Protein AF-A0A6I7PKC4-F1 (afdb_monomer_lite)

Secondary structure (DSSP, 8-state):
---EEEEEE-HHHHHHHHS-SSSHHHHT--S-SS--HHHHHHHTEEEEEEP---PPTT-TT--S----S--PPP-

Structure (mmCIF, N/CA/C/O backbone):
data_AF-A0A6I7PKC4-F1
#
_entry.id   AF-A0A6I7PKC4-F1
#
loop_
_atom_site.group_PDB
_atom_site.id
_atom_site.type_symbol
_atom_site.label_atom_id
_atom_site.label_alt_id
_atom_site.label_comp_id
_atom_site.label_asym_id
_atom_site.label_entity_id
_atom_site.label_seq_id
_atom_site.pdbx_PDB_ins_code
_atom_site.Cartn_x
_atom_site.Cartn_y
_atom_site.Cartn_z
_atom_site.occupancy
_atom_site.B_iso_or_equiv
_atom_site.auth_seq_id
_atom_site.auth_comp_id
_atom_site.auth_asym_id
_atom_site.auth_atom_id
_atom_site.pdbx_PDB_model_num
ATOM 1 N N . MET A 1 1 ? -20.939 6.588 7.099 1.00 75.81 1 MET A N 1
ATOM 2 C CA . MET A 1 1 ? -20.147 6.075 5.965 1.00 75.81 1 MET A CA 1
ATOM 3 C C . MET A 1 1 ? -20.445 4.595 5.807 1.00 75.81 1 MET A C 1
ATOM 5 O O . MET A 1 1 ? -20.502 3.920 6.828 1.00 75.81 1 MET A O 1
ATOM 9 N N . VAL A 1 2 ? -20.674 4.105 4.588 1.00 93.12 2 VAL A N 1
ATOM 10 C CA . VAL A 1 2 ? -20.824 2.662 4.326 1.00 93.12 2 VAL A CA 1
ATOM 11 C C . VAL A 1 2 ? -19.438 2.084 4.059 1.00 93.12 2 VAL A C 1
ATOM 13 O O . VAL A 1 2 ? -18.676 2.681 3.303 1.00 93.12 2 VAL A O 1
ATOM 16 N N . ALA A 1 3 ? -19.104 0.960 4.694 1.00 96.50 3 ALA A N 1
ATOM 17 C CA . ALA A 1 3 ? -17.847 0.274 4.424 1.00 96.50 3 ALA A CA 1
ATOM 18 C C . ALA A 1 3 ? -17.880 -0.329 3.014 1.00 96.50 3 ALA A C 1
ATOM 20 O O . ALA A 1 3 ? -18.829 -1.040 2.679 1.00 96.50 3 ALA A O 1
ATOM 21 N N . PHE A 1 4 ? -16.858 -0.062 2.203 1.00 97.00 4 PHE A N 1
ATOM 22 C CA . PHE A 1 4 ? -16.728 -0.650 0.871 1.00 97.00 4 PHE A CA 1
ATOM 23 C C . PHE A 1 4 ? -15.458 -1.487 0.745 1.00 97.00 4 PHE A C 1
ATOM 25 O O . PHE A 1 4 ? -14.479 -1.276 1.465 1.00 97.00 4 PHE A O 1
ATOM 32 N N . PHE A 1 5 ? -15.500 -2.435 -0.188 1.00 97.94 5 PHE A N 1
ATOM 33 C CA . PHE A 1 5 ? -14.362 -3.259 -0.564 1.00 97.94 5 PHE A CA 1
ATOM 34 C C . PHE A 1 5 ? -13.861 -2.834 -1.945 1.00 97.94 5 PHE A C 1
ATOM 36 O O . PHE A 1 5 ? -14.646 -2.772 -2.891 1.00 97.94 5 PHE A O 1
ATOM 43 N N . ASP A 1 6 ? -12.573 -2.527 -2.055 1.00 97.50 6 ASP A N 1
ATOM 44 C CA . ASP A 1 6 ? -11.933 -2.133 -3.309 1.00 97.50 6 ASP A CA 1
ATOM 45 C C . ASP A 1 6 ? -11.347 -3.343 -4.053 1.00 97.50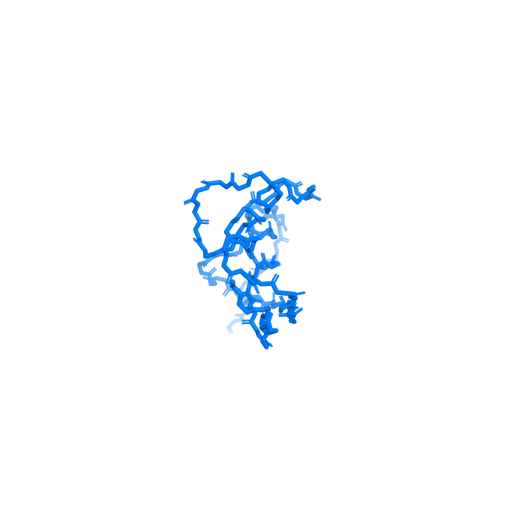 6 ASP A C 1
ATOM 47 O O . ASP A 1 6 ? -10.593 -4.139 -3.493 1.00 97.50 6 ASP A O 1
ATOM 51 N N . GLY A 1 7 ? -11.679 -3.480 -5.334 1.00 98.06 7 GLY A N 1
ATOM 52 C CA . GLY A 1 7 ? -11.215 -4.593 -6.161 1.00 98.06 7 GLY A CA 1
ATOM 53 C C . GLY A 1 7 ? -9.787 -4.435 -6.686 1.00 98.06 7 GLY A C 1
ATOM 54 O O . GLY A 1 7 ? -9.185 -5.441 -7.057 1.00 98.06 7 GLY A O 1
ATOM 55 N N . HIS A 1 8 ? -9.247 -3.211 -6.754 1.00 97.81 8 HIS A N 1
ATOM 56 C CA . HIS A 1 8 ? -7.915 -2.973 -7.309 1.00 97.81 8 HIS A CA 1
ATOM 57 C C . HIS A 1 8 ? -7.361 -1.590 -6.944 1.00 97.81 8 HIS A C 1
ATOM 59 O O . HIS A 1 8 ? -7.906 -0.565 -7.351 1.00 97.81 8 HIS A O 1
ATOM 65 N N . ASN A 1 9 ? -6.194 -1.568 -6.301 1.00 96.00 9 ASN A N 1
ATOM 66 C CA . ASN A 1 9 ? -5.385 -0.361 -6.158 1.00 96.00 9 ASN A CA 1
ATOM 67 C C . ASN A 1 9 ? -3.883 -0.647 -6.259 1.00 96.00 9 ASN A C 1
ATOM 69 O O . ASN A 1 9 ? -3.405 -1.748 -5.980 1.00 96.00 9 ASN A O 1
ATOM 73 N N . ASP A 1 10 ? -3.142 0.413 -6.575 1.00 95.62 10 ASP A N 1
ATOM 74 C CA . ASP A 1 10 ? -1.689 0.417 -6.742 1.00 95.62 10 ASP A CA 1
ATOM 75 C C . ASP A 1 10 ? -0.942 0.950 -5.503 1.00 95.62 10 ASP A C 1
ATOM 77 O O . ASP A 1 10 ? 0.152 1.511 -5.624 1.00 95.62 10 ASP A O 1
ATOM 81 N N . LEU A 1 11 ? -1.503 0.819 -4.289 1.00 95.56 11 LEU A N 1
ATOM 82 C CA . LEU A 1 11 ? -0.842 1.325 -3.075 1.00 95.56 11 LEU A CA 1
ATOM 83 C C . LEU A 1 11 ? 0.559 0.721 -2.907 1.00 95.56 11 LEU A C 1
ATOM 85 O O . LEU A 1 11 ? 1.509 1.450 -2.626 1.00 95.56 11 LEU A O 1
ATOM 89 N N . LEU A 1 12 ? 0.711 -0.587 -3.134 1.00 94.69 12 LEU A N 1
ATOM 90 C CA . LEU A 1 12 ? 2.009 -1.259 -3.019 1.00 94.69 12 LEU A CA 1
ATOM 91 C C . LEU A 1 12 ? 3.028 -0.728 -4.028 1.00 94.69 12 LEU A C 1
ATOM 93 O O . LEU A 1 12 ? 4.200 -0.592 -3.688 1.00 94.69 12 LEU A O 1
ATOM 97 N N . LEU A 1 13 ? 2.592 -0.356 -5.234 1.00 92.94 13 LEU A N 1
ATOM 98 C CA . LEU A 1 13 ? 3.465 0.274 -6.221 1.00 92.94 13 LEU A CA 1
ATOM 99 C C . LEU A 1 13 ? 3.928 1.661 -5.752 1.00 92.94 13 LEU A C 1
ATOM 101 O O . LEU A 1 13 ? 5.094 2.005 -5.945 1.00 92.94 13 LEU A O 1
ATOM 105 N N . LYS A 1 14 ? 3.050 2.458 -5.121 1.00 92.31 14 LYS A N 1
ATOM 106 C CA . LYS A 1 14 ? 3.442 3.741 -4.505 1.00 92.31 14 LYS A CA 1
ATOM 107 C C . LYS A 1 14 ? 4.490 3.513 -3.415 1.00 92.31 14 LYS A C 1
ATOM 109 O O . LYS A 1 14 ? 5.531 4.169 -3.451 1.00 92.31 14 LYS A O 1
ATOM 114 N N . LEU A 1 15 ? 4.228 2.590 -2.488 1.00 93.25 15 LEU A N 1
ATOM 115 C CA . LEU A 1 15 ? 5.132 2.315 -1.371 1.00 93.25 15 LEU A CA 1
ATOM 116 C C . LEU A 1 15 ? 6.487 1.816 -1.873 1.00 93.25 15 LEU A C 1
ATOM 118 O O . LEU A 1 15 ? 7.509 2.412 -1.574 1.00 93.25 15 LEU A O 1
ATOM 122 N N . TRP A 1 16 ? 6.510 0.830 -2.763 1.00 92.00 16 TRP A N 1
ATOM 123 C CA . TRP A 1 16 ? 7.755 0.325 -3.342 1.00 92.00 16 TRP A CA 1
ATOM 124 C C . TRP A 1 16 ? 8.591 1.398 -4.071 1.00 92.00 16 TRP A C 1
ATOM 126 O O . TRP A 1 16 ? 9.814 1.292 -4.141 1.00 92.00 16 TRP A O 1
ATOM 136 N N . ARG A 1 17 ? 7.960 2.454 -4.605 1.00 88.25 17 ARG A N 1
ATOM 137 C CA . ARG A 1 17 ? 8.655 3.560 -5.290 1.00 88.25 17 ARG A CA 1
ATOM 138 C C . ARG A 1 17 ? 9.237 4.615 -4.355 1.00 88.25 17 ARG A C 1
ATOM 140 O O . ARG A 1 17 ? 10.199 5.277 -4.745 1.00 88.25 17 ARG A O 1
ATOM 147 N N . GLN A 1 18 ? 8.583 4.875 -3.228 1.00 89.62 18 GLN A N 1
ATOM 148 C CA . GLN A 1 18 ? 8.780 6.108 -2.456 1.00 89.62 18 GLN A CA 1
ATOM 149 C C . GLN A 1 18 ? 8.991 5.864 -0.963 1.00 89.62 18 GLN A C 1
ATOM 151 O O . GLN A 1 18 ? 9.588 6.710 -0.303 1.00 89.62 18 GLN A O 1
ATOM 156 N N . ASP A 1 19 ? 8.482 4.754 -0.439 1.00 90.38 19 ASP A N 1
ATOM 157 C CA . ASP A 1 19 ? 8.497 4.436 0.982 1.00 90.38 19 ASP A CA 1
ATOM 158 C C . ASP A 1 19 ? 9.868 3.881 1.400 1.00 90.38 19 ASP A C 1
ATOM 160 O O . ASP A 1 19 ? 10.499 3.159 0.620 1.00 90.38 19 ASP A O 1
ATOM 164 N N . PRO A 1 20 ? 10.336 4.174 2.626 1.00 88.88 20 PRO A N 1
ATOM 165 C CA . PRO A 1 20 ? 11.563 3.597 3.177 1.00 88.88 20 PRO A CA 1
ATOM 166 C C . PRO A 1 20 ? 11.529 2.068 3.355 1.00 88.88 20 PRO A C 1
ATOM 168 O O . PRO A 1 20 ? 12.566 1.468 3.635 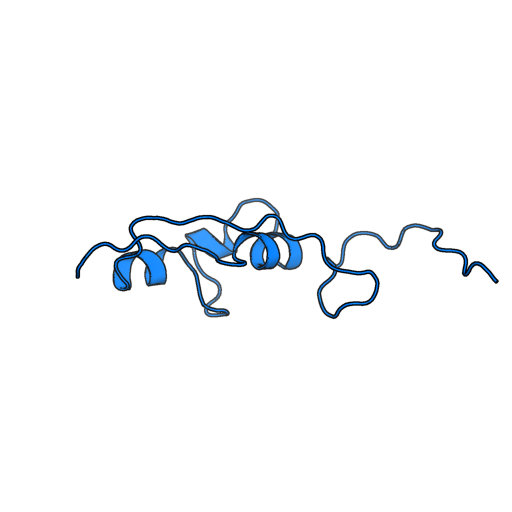1.00 88.88 20 PRO A O 1
ATOM 171 N N . GLY A 1 21 ? 10.362 1.437 3.200 1.00 89.56 21 GLY A N 1
ATOM 172 C CA . GLY A 1 21 ? 10.134 0.008 3.413 1.00 89.56 21 GLY A CA 1
ATOM 173 C C . GLY A 1 21 ? 9.474 -0.313 4.756 1.00 89.56 21 GLY A C 1
ATOM 174 O O . GLY A 1 21 ? 9.340 -1.487 5.093 1.00 89.56 21 GLY A O 1
ATOM 175 N N . ASP A 1 22 ? 9.064 0.704 5.516 1.00 93.12 22 ASP A N 1
ATOM 176 C CA . ASP A 1 22 ? 8.404 0.584 6.821 1.00 93.12 22 ASP A CA 1
ATOM 177 C C . ASP A 1 22 ? 6.890 0.861 6.764 1.00 93.12 22 ASP A C 1
ATOM 179 O O . ASP A 1 22 ? 6.176 0.638 7.743 1.00 93.12 22 ASP A O 1
ATOM 183 N N . GLY A 1 23 ? 6.379 1.303 5.611 1.00 93.31 23 GLY A N 1
ATOM 184 C CA . GLY A 1 23 ? 4.972 1.626 5.396 1.00 93.31 23 GLY A CA 1
ATOM 185 C C . GLY A 1 23 ? 4.548 2.976 5.978 1.00 93.31 23 GLY A C 1
ATOM 186 O O . GLY A 1 23 ? 3.347 3.275 5.989 1.00 93.31 23 GLY A O 1
ATOM 187 N N . SER A 1 24 ? 5.490 3.796 6.449 1.00 94.69 24 SER A N 1
ATOM 188 C CA . SER A 1 24 ? 5.224 5.120 7.025 1.00 94.69 24 SER A CA 1
ATOM 189 C C . SER A 1 24 ? 4.424 6.019 6.079 1.00 94.69 24 SER A C 1
ATOM 191 O O . SER A 1 24 ? 3.487 6.685 6.523 1.00 94.69 24 SER A O 1
ATOM 193 N N . LEU A 1 25 ? 4.666 5.967 4.761 1.00 94.50 25 LEU A N 1
ATOM 194 C CA . LEU A 1 25 ? 3.917 6.777 3.793 1.00 94.50 25 LEU A CA 1
ATOM 195 C C . LEU A 1 25 ? 2.428 6.425 3.729 1.00 94.50 25 LEU A C 1
ATOM 197 O O . LEU A 1 25 ? 1.618 7.277 3.364 1.00 94.50 25 LEU A O 1
ATOM 201 N N . PHE A 1 26 ? 2.048 5.187 4.054 1.00 95.94 26 PHE A N 1
ATOM 202 C CA . PHE A 1 26 ? 0.640 4.820 4.182 1.00 95.94 26 PHE A CA 1
ATOM 203 C C . PHE A 1 26 ? 0.095 5.172 5.567 1.00 95.94 26 PHE A C 1
ATOM 205 O O . PHE A 1 26 ? -1.006 5.712 5.661 1.00 95.94 26 PHE A O 1
ATOM 212 N N . LEU A 1 27 ? 0.842 4.857 6.630 1.00 96.44 27 LEU A N 1
ATOM 213 C CA . LEU A 1 27 ? 0.383 5.008 8.014 1.00 96.44 27 LEU A CA 1
ATOM 214 C C . LEU A 1 27 ? 0.214 6.475 8.423 1.00 96.44 27 LEU A C 1
ATOM 216 O O . LEU A 1 27 ? -0.797 6.828 9.031 1.00 96.44 27 LEU A O 1
ATOM 220 N N . GLU A 1 28 ? 1.187 7.311 8.076 1.00 95.12 28 GLU A N 1
ATOM 221 C CA . GLU A 1 28 ? 1.227 8.735 8.422 1.00 95.12 28 GLU A CA 1
ATOM 222 C C . GLU A 1 28 ? 0.634 9.597 7.303 1.00 95.12 28 GLU A C 1
ATOM 224 O O . GLU A 1 28 ? -0.023 10.606 7.566 1.00 95.12 28 GLU A O 1
ATOM 229 N N . GLY A 1 29 ? 0.797 9.150 6.055 1.00 91.25 29 GLY A N 1
ATOM 230 C CA . GLY A 1 29 ? 0.424 9.910 4.870 1.00 91.25 29 GLY A CA 1
ATOM 231 C C . GLY A 1 29 ? 1.471 10.966 4.511 1.00 91.25 29 GLY A C 1
ATOM 232 O O . GLY A 1 29 ? 2.065 11.619 5.360 1.00 91.25 29 GLY A O 1
ATOM 233 N N . ASP A 1 30 ? 1.672 11.180 3.215 1.00 89.88 30 ASP A N 1
ATOM 234 C CA . ASP A 1 30 ? 2.586 12.194 2.664 1.00 89.88 30 ASP A CA 1
ATOM 235 C C . ASP A 1 30 ? 1.843 13.353 1.979 1.00 89.88 30 ASP A C 1
ATOM 237 O O . ASP A 1 30 ? 2.436 14.174 1.275 1.00 89.88 30 ASP A O 1
ATOM 241 N N . GLY A 1 31 ? 0.514 13.381 2.125 1.00 89.19 31 GLY A N 1
ATOM 242 C CA . GLY A 1 31 ? -0.376 14.318 1.445 1.00 89.19 31 GLY A CA 1
ATOM 243 C C . GLY A 1 31 ? -0.536 14.068 -0.061 1.00 89.19 31 GLY A C 1
ATOM 244 O O . GLY A 1 31 ? -1.296 14.793 -0.708 1.00 89.19 31 GLY A O 1
ATOM 245 N N . LYS A 1 32 ? 0.115 13.048 -0.638 1.00 88.44 32 LYS A N 1
ATOM 246 C CA . LYS A 1 32 ? 0.141 12.781 -2.085 1.00 88.44 32 LYS A CA 1
ATOM 247 C C . LYS A 1 32 ? -0.562 11.472 -2.446 1.00 88.44 32 LYS A C 1
ATOM 249 O O . LYS A 1 32 ? -0.712 10.554 -1.645 1.00 88.44 32 LYS A O 1
ATOM 254 N N . GLY A 1 33 ? -0.944 11.345 -3.715 1.00 88.56 33 GLY A N 1
ATOM 255 C CA . GLY A 1 33 ? -1.628 10.156 -4.228 1.00 88.56 33 GLY A CA 1
ATOM 256 C C . GLY A 1 33 ? -3.067 10.034 -3.720 1.00 88.56 33 GLY A C 1
ATOM 257 O O . GLY A 1 33 ? -3.655 11.010 -3.253 1.00 88.56 33 GLY A O 1
ATOM 258 N N . HIS A 1 34 ? -3.646 8.841 -3.862 1.00 91.56 34 HIS A N 1
ATOM 259 C CA . HIS A 1 34 ? -5.068 8.600 -3.584 1.00 91.56 34 HIS A CA 1
ATOM 260 C C . HIS A 1 34 ? -5.328 7.936 -2.230 1.00 91.56 34 HIS A C 1
ATOM 262 O O . HIS A 1 34 ? -6.414 8.094 -1.682 1.00 91.56 34 HIS A O 1
ATOM 268 N N . MET A 1 35 ? -4.344 7.214 -1.688 1.00 94.31 35 MET A N 1
ATOM 269 C CA . MET A 1 35 ? -4.539 6.339 -0.538 1.00 94.31 35 MET A CA 1
ATOM 270 C C . MET A 1 35 ? -3.471 6.580 0.535 1.00 94.31 35 MET A C 1
ATOM 272 O O . MET A 1 35 ? -2.274 6.491 0.266 1.00 94.31 35 MET A O 1
ATOM 276 N N . ASP A 1 36 ? -3.950 6.871 1.741 1.00 96.00 36 ASP A N 1
ATOM 277 C CA . ASP A 1 36 ? -3.244 6.852 3.022 1.00 96.00 36 ASP A CA 1
ATOM 278 C C . ASP A 1 36 ? -4.250 6.408 4.106 1.00 96.00 36 ASP A C 1
ATOM 280 O O . ASP A 1 36 ? -5.463 6.351 3.853 1.00 96.00 36 ASP A O 1
ATOM 284 N N . LEU A 1 37 ? -3.776 6.040 5.296 1.00 96.25 37 LEU A N 1
ATOM 285 C CA . LEU A 1 37 ? -4.607 5.461 6.354 1.00 96.25 37 LEU A CA 1
ATOM 286 C C . LEU A 1 37 ? -5.728 6.410 6.799 1.00 96.25 37 LEU A C 1
ATOM 288 O O . LEU A 1 37 ? -6.860 5.977 7.041 1.00 96.25 37 LEU A O 1
ATOM 292 N N . THR A 1 38 ? -5.428 7.705 6.887 1.00 96.38 38 THR A N 1
ATOM 293 C CA . THR A 1 38 ? -6.396 8.730 7.290 1.00 96.38 38 THR A CA 1
ATOM 294 C C . THR A 1 38 ? -7.517 8.849 6.261 1.00 96.38 38 THR A C 1
ATOM 296 O O . THR A 1 38 ? -8.690 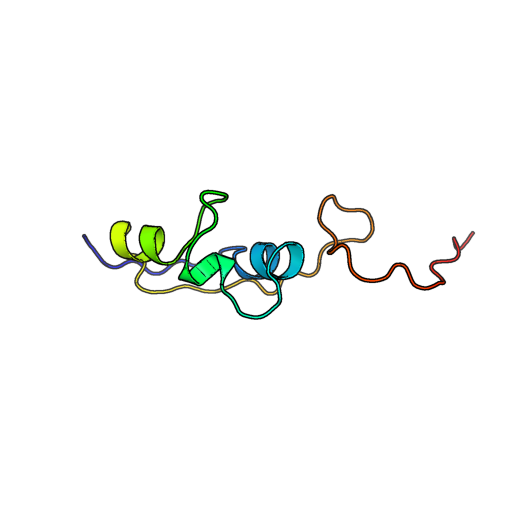8.774 6.634 1.00 96.38 38 THR A O 1
ATOM 299 N N . ARG A 1 39 ? -7.189 8.938 4.967 1.00 95.88 39 ARG A N 1
ATOM 300 C CA . ARG A 1 39 ? -8.171 8.975 3.873 1.00 95.88 39 ARG A CA 1
ATOM 301 C C . ARG A 1 39 ? -8.983 7.690 3.783 1.00 95.88 39 ARG A C 1
ATOM 303 O O . ARG A 1 39 ? -10.189 7.766 3.580 1.00 95.88 39 ARG A O 1
ATOM 310 N N . CYS A 1 40 ? -8.368 6.524 3.993 1.00 96.19 40 CYS A N 1
ATOM 311 C CA . CYS A 1 40 ? -9.083 5.243 4.018 1.00 96.19 40 CYS A CA 1
ATOM 312 C C . CYS A 1 40 ? -10.177 5.240 5.091 1.00 96.19 40 CYS A C 1
ATOM 314 O O . CYS A 1 40 ? -11.334 4.918 4.812 1.00 96.19 40 CYS A O 1
ATOM 316 N N . ARG A 1 41 ? -9.830 5.670 6.310 1.00 95.38 41 ARG A N 1
ATOM 317 C CA . ARG A 1 41 ? -10.777 5.771 7.429 1.00 95.38 41 ARG A CA 1
ATOM 318 C C . ARG A 1 41 ? -11.868 6.800 7.161 1.00 95.38 41 ARG A C 1
ATOM 320 O O . ARG A 1 41 ? -13.042 6.507 7.367 1.00 95.38 41 ARG A O 1
ATOM 327 N N . GLN A 1 42 ? -11.489 7.980 6.675 1.00 95.62 42 GLN A N 1
ATOM 328 C CA . GLN A 1 42 ? -12.434 9.045 6.344 1.00 95.62 42 GLN A CA 1
ATOM 329 C C . GLN A 1 42 ? -13.361 8.671 5.192 1.00 95.62 42 GLN A C 1
ATOM 331 O O . GLN A 1 42 ? -14.482 9.156 5.190 1.00 95.62 42 GLN A O 1
ATOM 336 N N . GLY A 1 43 ? -12.907 7.834 4.252 1.00 94.88 43 GLY A N 1
ATOM 337 C CA . GLY A 1 43 ? -13.632 7.386 3.062 1.00 94.88 43 GLY A CA 1
ATOM 338 C C . GLY A 1 43 ? -14.491 6.133 3.262 1.00 94.88 43 GLY A C 1
ATOM 339 O O . GLY A 1 43 ? -15.341 5.854 2.426 1.00 94.88 43 GLY A O 1
ATOM 340 N N . GLY A 1 44 ? -14.330 5.400 4.368 1.00 96.94 44 GLY A N 1
ATOM 341 C CA . GLY A 1 44 ? -15.048 4.138 4.591 1.00 96.94 44 GLY A CA 1
ATOM 342 C C . GLY A 1 44 ? -14.449 2.948 3.846 1.00 96.94 44 GLY A C 1
ATOM 343 O O . GLY A 1 44 ? -15.157 1.985 3.562 1.00 96.94 44 GLY A O 1
ATOM 344 N N . PHE A 1 45 ? -13.156 3.000 3.531 1.00 97.19 45 PHE A N 1
ATOM 345 C CA . PHE A 1 45 ? -12.434 1.857 2.987 1.00 97.19 45 PHE A CA 1
ATOM 346 C C . PHE A 1 45 ? -12.402 0.738 4.036 1.00 97.19 45 PHE A C 1
ATOM 348 O O . PHE A 1 45 ? -11.711 0.840 5.051 1.00 97.19 45 PHE A O 1
ATOM 355 N N . GLY A 1 46 ? -13.191 -0.312 3.811 1.00 96.50 46 GLY A N 1
ATOM 356 C CA . GLY A 1 46 ? -13.261 -1.488 4.681 1.00 96.50 46 GLY A CA 1
ATOM 357 C C . GLY A 1 46 ? -12.170 -2.516 4.382 1.00 96.50 46 GLY A C 1
ATOM 358 O O . GLY A 1 46 ? -11.892 -3.372 5.217 1.00 96.50 46 GLY A O 1
ATOM 359 N N . GLY A 1 47 ? -11.549 -2.426 3.205 1.00 96.56 47 GLY A N 1
ATOM 360 C CA . GLY A 1 47 ? -10.492 -3.315 2.734 1.00 96.56 47 GLY A CA 1
ATOM 361 C C . GLY A 1 47 ? -10.445 -3.364 1.209 1.00 96.56 47 GLY A C 1
ATOM 362 O O . GLY A 1 47 ? -11.276 -2.759 0.534 1.00 96.56 47 GLY A O 1
ATOM 363 N N . GLY A 1 48 ? -9.482 -4.096 0.658 1.00 97.00 48 GLY A N 1
ATOM 364 C CA . GLY A 1 48 ? -9.395 -4.285 -0.783 1.00 97.00 48 GLY A CA 1
ATOM 365 C C . GLY A 1 48 ? -8.271 -5.214 -1.213 1.00 97.00 48 GLY A C 1
ATOM 366 O O . GLY A 1 48 ? -7.484 -5.685 -0.389 1.00 97.00 48 GLY A O 1
ATOM 367 N N . MET A 1 49 ? -8.203 -5.473 -2.515 1.00 98.19 49 MET A N 1
ATOM 368 C CA . MET A 1 49 ? -7.096 -6.197 -3.137 1.00 98.19 49 MET A CA 1
ATOM 369 C C . MET A 1 49 ? -5.988 -5.220 -3.534 1.00 98.19 49 MET A C 1
ATOM 371 O O . MET A 1 49 ? -6.229 -4.223 -4.214 1.00 98.19 49 MET A O 1
ATOM 375 N N . PHE A 1 50 ? -4.760 -5.531 -3.126 1.00 97.12 50 PHE A N 1
ATOM 376 C CA . PHE A 1 50 ? -3.583 -4.706 -3.382 1.00 97.12 50 PHE A CA 1
ATOM 377 C C . PHE A 1 50 ? -2.750 -5.317 -4.508 1.00 97.12 50 PHE A C 1
ATOM 379 O O . PHE A 1 50 ? -2.313 -6.464 -4.406 1.00 97.12 50 PHE A O 1
ATOM 386 N N . ALA A 1 51 ? -2.536 -4.569 -5.590 1.00 97.19 51 ALA A N 1
ATOM 387 C CA . ALA A 1 51 ? -1.847 -5.088 -6.762 1.00 97.19 51 ALA A CA 1
ATOM 388 C C . ALA A 1 51 ? -0.332 -5.228 -6.524 1.00 97.19 51 ALA A C 1
ATOM 390 O O . ALA A 1 51 ? 0.372 -4.246 -6.282 1.00 97.19 51 ALA A O 1
ATOM 391 N N . CYS A 1 52 ? 0.191 -6.448 -6.673 1.00 95.50 52 CYS A N 1
ATOM 392 C CA . CYS A 1 52 ? 1.624 -6.697 -6.845 1.00 95.50 52 CYS A CA 1
ATOM 393 C C . CYS A 1 52 ? 1.995 -6.499 -8.319 1.00 95.50 52 CYS A C 1
ATOM 395 O O . CYS A 1 52 ? 2.064 -7.454 -9.092 1.00 95.50 52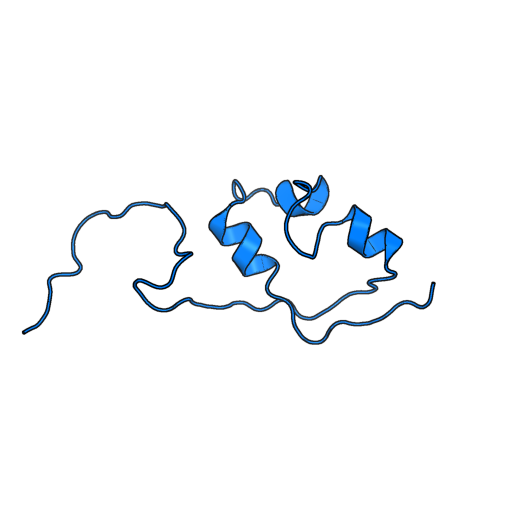 CYS A O 1
ATOM 397 N N . PHE A 1 53 ? 2.179 -5.244 -8.721 1.00 93.00 53 PHE A N 1
ATOM 398 C CA . PHE A 1 53 ? 2.485 -4.883 -10.101 1.00 93.00 53 PHE A CA 1
ATOM 399 C C . PHE A 1 53 ? 3.996 -4.811 -10.358 1.00 93.00 53 PHE A C 1
ATOM 401 O O . PHE A 1 53 ? 4.728 -4.146 -9.626 1.00 93.00 53 PHE A O 1
ATOM 408 N N . VAL A 1 54 ? 4.449 -5.451 -11.440 1.00 91.06 54 VAL A N 1
ATOM 409 C CA . VAL A 1 54 ? 5.836 -5.375 -11.917 1.00 91.06 54 VAL A CA 1
ATOM 410 C C . VAL A 1 54 ? 5.898 -4.392 -13.094 1.00 91.06 54 VAL A C 1
ATOM 412 O O . VAL A 1 54 ? 5.396 -4.714 -14.172 1.00 91.06 54 VAL A O 1
ATOM 415 N N . PRO A 1 55 ? 6.484 -3.193 -12.926 1.00 88.75 55 PRO A N 1
ATOM 416 C CA . PRO A 1 55 ? 6.562 -2.212 -14.002 1.00 88.75 55 PRO A CA 1
ATOM 417 C C . PRO A 1 55 ? 7.558 -2.623 -15.090 1.00 88.75 55 PRO A C 1
ATOM 419 O O . PRO A 1 55 ? 8.624 -3.167 -14.804 1.00 88.75 55 PRO A O 1
ATOM 422 N N . SER A 1 56 ? 7.244 -2.288 -16.344 1.00 87.56 56 SER A N 1
ATOM 423 C CA . SER A 1 56 ? 8.160 -2.494 -17.470 1.00 87.56 56 SER A CA 1
ATOM 424 C C . SER A 1 56 ? 9.453 -1.679 -17.313 1.00 87.56 56 SER A C 1
ATOM 426 O O . SER A 1 56 ? 9.407 -0.556 -16.784 1.00 87.56 56 SER A O 1
ATOM 428 N N . PRO A 1 57 ? 10.595 -2.175 -17.831 1.00 82.19 57 PRO A N 1
ATOM 429 C CA . PRO A 1 57 ? 11.844 -1.419 -17.867 1.00 82.19 57 PRO A CA 1
ATOM 430 C C . PRO A 1 57 ? 11.661 -0.053 -18.542 1.00 82.19 57 PRO A C 1
ATOM 432 O O . PRO A 1 57 ? 10.994 0.055 -19.567 1.00 82.19 57 PRO A O 1
ATOM 435 N N . GLY A 1 58 ? 12.229 1.004 -17.955 1.00 73.94 58 GLY A N 1
ATOM 436 C CA . GLY A 1 58 ? 12.153 2.368 -18.498 1.00 73.94 58 GLY A CA 1
ATOM 437 C C . GLY A 1 58 ? 10.811 3.086 -18.311 1.00 73.94 58 GLY A C 1
ATOM 438 O O . GLY A 1 58 ? 10.711 4.265 -18.647 1.00 73.94 58 GLY A O 1
ATOM 439 N N . SER A 1 59 ? 9.790 2.438 -17.739 1.00 69.88 59 SER A N 1
ATOM 440 C CA . SER A 1 59 ? 8.572 3.147 -17.340 1.00 69.88 59 SER A CA 1
ATOM 441 C C . SER A 1 59 ? 8.884 4.166 -16.236 1.00 69.88 59 SER A C 1
ATOM 443 O O . SER A 1 59 ? 9.673 3.911 -15.320 1.00 69.88 59 SER A O 1
ATOM 445 N N . THR A 1 60 ? 8.279 5.352 -16.324 1.00 57.22 60 THR A N 1
ATOM 446 C CA . THR A 1 60 ? 8.393 6.407 -15.311 1.00 57.22 60 THR A CA 1
ATOM 447 C C . THR A 1 60 ? 7.867 5.892 -13.970 1.00 57.22 60 THR A C 1
ATOM 449 O O . THR A 1 60 ? 6.661 5.867 -13.728 1.00 57.22 60 THR A O 1
ATOM 452 N N . GLY A 1 61 ? 8.787 5.442 -13.110 1.00 55.19 61 GLY A N 1
ATOM 453 C CA . GLY A 1 61 ? 8.491 4.932 -11.772 1.00 55.19 61 GLY A CA 1
ATOM 454 C C . GLY A 1 61 ? 9.145 3.598 -11.393 1.00 55.19 61 GLY A C 1
ATOM 455 O O . GLY A 1 61 ? 8.620 2.900 -10.532 1.00 55.19 61 GLY A O 1
ATOM 456 N N . ALA A 1 62 ? 10.273 3.200 -11.979 1.00 58.00 62 ALA A N 1
ATOM 457 C CA . ALA A 1 62 ? 11.142 2.249 -11.279 1.00 58.00 62 ALA A CA 1
ATOM 458 C C . ALA A 1 62 ? 11.652 2.888 -9.959 1.00 58.00 62 ALA A C 1
ATOM 460 O O . ALA A 1 62 ? 11.829 4.112 -9.916 1.00 58.00 62 ALA A O 1
ATOM 461 N N . PRO A 1 63 ? 11.887 2.122 -8.879 1.00 57.69 63 PRO A N 1
ATOM 462 C CA . PRO A 1 63 ? 12.441 2.641 -7.641 1.00 57.69 63 PRO A CA 1
ATOM 463 C C . PRO A 1 63 ? 13.847 3.114 -7.954 1.00 57.69 63 PRO A C 1
ATOM 465 O O . PRO A 1 63 ? 14.585 2.474 -8.708 1.00 57.69 63 PRO A O 1
ATOM 468 N N . LYS A 1 64 ? 14.253 4.223 -7.346 1.00 54.38 64 LYS A N 1
ATOM 469 C CA . LYS A 1 64 ? 15.651 4.651 -7.380 1.00 54.38 64 LYS A CA 1
ATOM 470 C C . LYS A 1 64 ? 16.470 3.753 -6.441 1.00 54.38 64 LYS A C 1
ATOM 472 O O . LYS A 1 64 ? 16.900 4.198 -5.388 1.00 54.38 64 LYS A O 1
ATOM 477 N N . GLY A 1 65 ? 16.648 2.481 -6.798 1.00 48.03 65 GLY A N 1
ATOM 478 C CA . GLY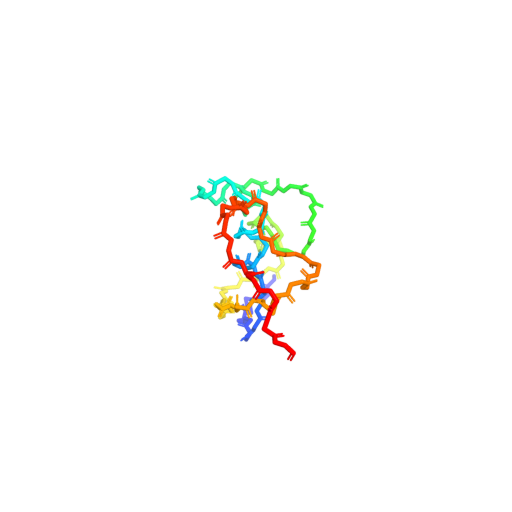 A 1 65 ? 17.411 1.493 -6.033 1.00 48.03 65 GLY A CA 1
ATOM 479 C C . GLY A 1 65 ? 18.366 0.725 -6.943 1.00 48.03 65 GLY A C 1
ATOM 480 O O . GLY A 1 65 ? 17.927 -0.131 -7.699 1.00 48.03 65 GLY A O 1
ATOM 481 N N . ASN A 1 66 ? 19.654 1.085 -6.876 1.00 49.00 66 ASN A N 1
ATOM 482 C CA . ASN A 1 66 ? 20.818 0.509 -7.564 1.00 49.00 66 ASN A CA 1
ATOM 483 C C . ASN A 1 66 ? 20.636 0.099 -9.038 1.00 49.00 66 ASN A C 1
ATOM 485 O O . ASN A 1 66 ? 20.472 -1.075 -9.361 1.00 49.00 66 ASN A O 1
ATOM 489 N N . MET A 1 67 ? 20.895 1.044 -9.953 1.00 50.22 67 MET A N 1
ATOM 490 C CA . MET A 1 67 ? 21.481 0.703 -11.258 1.00 50.22 67 MET A CA 1
ATOM 491 C C . MET A 1 67 ? 22.929 0.216 -11.061 1.00 50.22 67 MET A C 1
ATOM 493 O O . MET A 1 67 ? 23.890 0.885 -11.428 1.00 50.22 67 MET A O 1
ATOM 497 N N . GLY A 1 68 ? 23.090 -0.939 -10.418 1.00 40.56 68 GLY A N 1
ATOM 498 C CA . GLY A 1 68 ? 24.321 -1.710 -10.458 1.00 40.56 68 GLY A CA 1
ATOM 499 C C . GLY A 1 68 ? 24.318 -2.544 -11.732 1.00 40.56 68 GLY A C 1
ATOM 500 O O . GLY A 1 68 ? 23.550 -3.489 -11.823 1.00 40.56 68 GLY A O 1
ATOM 501 N N . ALA A 1 69 ? 25.149 -2.140 -12.694 1.00 48.69 69 ALA A N 1
ATOM 502 C CA . ALA A 1 69 ? 25.716 -2.934 -13.787 1.00 48.69 69 ALA A CA 1
ATOM 503 C 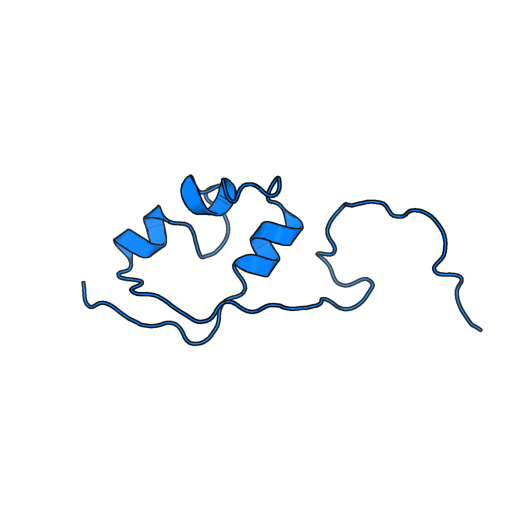C . ALA A 1 69 ? 24.802 -3.947 -14.523 1.00 48.69 69 ALA A C 1
ATOM 505 O O . ALA A 1 69 ? 24.510 -5.029 -14.026 1.00 48.69 69 ALA A O 1
ATOM 506 N N . GLY A 1 70 ? 24.534 -3.671 -15.806 1.00 45.53 70 GLY A N 1
ATOM 507 C CA . GLY A 1 70 ? 24.359 -4.742 -16.795 1.00 45.53 70 GLY A CA 1
ATOM 508 C C . GLY A 1 70 ? 22.940 -5.008 -17.294 1.00 45.53 70 GLY A C 1
ATOM 509 O O . GLY A 1 70 ? 22.480 -6.141 -17.249 1.00 45.53 70 GLY A O 1
ATOM 510 N N . LEU A 1 71 ? 22.287 -4.012 -17.894 1.00 49.91 71 LEU A N 1
ATOM 511 C CA . LEU A 1 71 ? 21.486 -4.290 -19.090 1.00 49.91 71 LEU A CA 1
ATOM 512 C C . LEU A 1 71 ? 22.281 -3.789 -20.289 1.00 49.91 71 LEU A C 1
ATOM 514 O O . LEU A 1 71 ? 22.119 -2.666 -20.761 1.00 49.91 71 LEU A O 1
ATOM 518 N N . THR A 1 72 ? 23.212 -4.631 -20.728 1.00 46.44 72 THR A N 1
ATOM 519 C CA . THR A 1 72 ? 23.786 -4.539 -22.064 1.00 46.44 72 THR A CA 1
ATOM 520 C C . THR A 1 72 ? 22.633 -4.569 -23.060 1.00 46.44 72 THR A C 1
ATOM 522 O O . THR A 1 72 ? 21.807 -5.483 -23.033 1.00 46.44 72 THR A O 1
ATOM 525 N N . THR A 1 73 ? 22.568 -3.566 -23.924 1.00 51.03 73 THR A N 1
ATOM 526 C CA . THR A 1 73 ? 21.753 -3.594 -25.136 1.00 51.03 73 THR A CA 1
ATOM 527 C C . THR A 1 73 ? 22.090 -4.864 -25.917 1.00 51.03 73 THR A C 1
ATOM 529 O O . THR A 1 73 ? 23.252 -5.064 -26.269 1.00 51.03 73 THR A O 1
ATOM 532 N N . ASN A 1 74 ? 21.107 -5.733 -26.143 1.00 32.84 74 ASN A N 1
ATOM 533 C CA . ASN A 1 74 ? 21.229 -6.826 -27.110 1.00 32.84 74 ASN A CA 1
ATOM 534 C C . ASN A 1 74 ? 20.817 -6.283 -28.500 1.00 32.84 74 ASN A C 1
ATOM 536 O O . ASN A 1 74 ? 20.052 -5.315 -28.523 1.00 32.84 74 ASN A O 1
ATOM 540 N N . PRO A 1 75 ? 21.371 -6.828 -29.602 1.00 50.03 75 PRO A N 1
ATOM 541 C CA . PRO A 1 75 ? 21.573 -6.145 -30.882 1.00 50.03 75 PRO A CA 1
ATOM 542 C C . PRO A 1 75 ? 20.290 -5.740 -31.607 1.00 50.03 75 PRO A C 1
ATOM 544 O O . PRO A 1 75 ? 19.256 -6.425 -31.433 1.00 50.03 75 PRO A O 1
#

Sequence (75 aa):
MVAFFDGHNDLLLKLWRQDPGDGSLFLEGDGKGHMDLTRCRQGGFGGGMFACFVPSPGSTGAPKGNMGAGLTTNP

pLDDT: mean 83.59, std 18.59, range [32.84, 98.19]

Radius of gyration: 15.78 Å; chains: 1; bounding box: 46×21×39 Å

Foldseek 3Di:
DAADEEAEDAVVLVCQADNPPPCCCQAVNPVDDDHHPVNCVVVNHPYYDHDPDDDDPPPPGDHPDDPPDDPDDDD